Protein AF-A0A970LFK8-F1 (afdb_monomer)

pLDDT: mean 95.88, std 3.19, range [84.31, 98.69]

Sequence (133 aa):
MLANVSIILAGVLCLVMAILHTRFPKMFGWIDDFQRIQLANKRIFYTIHIALLLIFTISGLLTLLFYKELCNPDNLATALLVSFSAFWVWRMIWQVLYFKIPKGAPSNARVMNYAMIAVFTLLAITYFMPVVL

Radius of gyration: 16.68 Å; Cα contacts (8 Å, |Δi|>4): 118; chains: 1; bounding box: 46×21×46 Å

Foldseek 3Di:
DLLLVLLLLLLVLLLVVLVVLVCCCVVVVVVVVVVPDDPVVVVVVVVVSVVSSVVSNVLSCCSNVCVVCLLQDDPVSQVSLQVQLVVLVVVLCCLPPPVDDDPPDDPVSVVVSVVSNVSSNSSNCSSCVSVPD

Structure (mmCIF, N/CA/C/O backbone):
data_AF-A0A970LFK8-F1
#
_entry.id   AF-A0A970LFK8-F1
#
loop_
_atom_site.group_PDB
_atom_site.id
_atom_site.type_symbol
_atom_site.label_atom_id
_atom_site.label_alt_id
_atom_site.label_comp_id
_atom_site.label_asym_id
_atom_site.label_entity_id
_atom_site.label_seq_id
_atom_site.pdbx_PDB_ins_code
_atom_site.Cartn_x
_atom_site.Cartn_y
_atom_site.Cartn_z
_atom_site.occupancy
_atom_site.B_iso_or_equiv
_atom_site.auth_seq_id
_atom_site.auth_comp_id
_atom_site.auth_asym_id
_atom_site.auth_atom_id
_atom_site.pdbx_PDB_model_num
ATOM 1 N N . MET A 1 1 ? -20.137 -6.271 13.028 1.00 84.31 1 MET A N 1
ATOM 2 C CA . MET A 1 1 ? -19.629 -7.375 12.174 1.00 84.31 1 MET A CA 1
ATOM 3 C C . MET A 1 1 ? -18.899 -6.853 10.938 1.00 84.31 1 MET A C 1
ATOM 5 O O . MET A 1 1 ? -17.736 -7.190 10.773 1.00 84.31 1 MET A O 1
ATOM 9 N N . LEU A 1 2 ? -19.524 -5.992 10.124 1.00 92.50 2 LEU A N 1
ATOM 10 C CA . LEU A 1 2 ? -18.925 -5.463 8.889 1.00 92.50 2 LEU A CA 1
ATOM 11 C C . LEU A 1 2 ? -17.594 -4.711 9.115 1.00 92.50 2 LEU A C 1
ATOM 13 O O . LEU A 1 2 ? -16.610 -5.046 8.467 1.00 92.50 2 LEU A O 1
ATOM 17 N N . ALA A 1 3 ? -17.529 -3.811 10.105 1.00 93.81 3 ALA A N 1
ATOM 18 C CA . ALA A 1 3 ? -16.296 -3.097 10.473 1.00 93.81 3 ALA A CA 1
ATOM 19 C C . ALA A 1 3 ? -15.138 -4.029 10.892 1.00 93.81 3 ALA A C 1
ATOM 21 O O . ALA A 1 3 ? -13.979 -3.778 10.585 1.00 93.81 3 ALA A O 1
ATOM 22 N N . ASN A 1 4 ? -15.446 -5.160 11.540 1.00 95.94 4 ASN A N 1
ATOM 23 C CA . ASN A 1 4 ? -14.415 -6.126 11.940 1.00 95.94 4 ASN A CA 1
ATOM 24 C C . ASN A 1 4 ? -13.823 -6.822 10.720 1.00 95.94 4 ASN A C 1
ATOM 26 O O . ASN A 1 4 ? -12.606 -6.922 10.585 1.00 95.94 4 ASN A O 1
ATOM 30 N N . VAL A 1 5 ? -14.689 -7.270 9.808 1.00 97.38 5 VAL A N 1
ATOM 31 C CA . VAL A 1 5 ? -14.254 -7.888 8.554 1.00 97.38 5 VAL A CA 1
ATOM 32 C C . VAL A 1 5 ? -13.440 -6.895 7.728 1.00 97.38 5 VAL A C 1
ATOM 34 O O . VAL A 1 5 ? -12.407 -7.283 7.187 1.00 97.38 5 VAL A O 1
ATOM 37 N N . SER A 1 6 ? -13.852 -5.624 7.662 1.00 97.94 6 SER A N 1
ATOM 38 C CA . SER A 1 6 ? -13.132 -4.609 6.890 1.00 97.94 6 SER A CA 1
ATOM 39 C C . SER A 1 6 ? -11.732 -4.353 7.445 1.00 97.94 6 SER A C 1
ATOM 41 O O . SER A 1 6 ? -10.774 -4.430 6.682 1.00 97.94 6 SER A O 1
ATOM 43 N N . ILE A 1 7 ? -11.578 -4.132 8.753 1.00 98.31 7 ILE A N 1
ATOM 44 C CA . ILE A 1 7 ? -10.264 -3.876 9.364 1.00 98.31 7 ILE A CA 1
ATOM 45 C C . ILE A 1 7 ? -9.344 -5.094 9.273 1.00 98.31 7 ILE A C 1
ATOM 47 O O . ILE A 1 7 ? -8.178 -4.953 8.901 1.00 98.31 7 ILE A O 1
ATOM 51 N N . ILE A 1 8 ? -9.855 -6.301 9.535 1.00 98.50 8 ILE A N 1
ATOM 52 C CA . ILE A 1 8 ? -9.051 -7.523 9.402 1.00 98.50 8 ILE A CA 1
ATOM 53 C C . ILE A 1 8 ? -8.588 -7.695 7.950 1.00 98.50 8 ILE A C 1
ATOM 55 O O . ILE A 1 8 ? -7.409 -7.955 7.702 1.00 98.50 8 ILE A O 1
ATOM 59 N N . LEU A 1 9 ? -9.487 -7.495 6.982 1.00 98.50 9 LEU A N 1
ATOM 60 C CA . LEU A 1 9 ? -9.146 -7.558 5.563 1.00 98.50 9 LEU A CA 1
ATOM 61 C C . LEU A 1 9 ? -8.104 -6.496 5.184 1.00 98.50 9 LEU A C 1
ATOM 63 O O . LEU A 1 9 ? -7.143 -6.824 4.488 1.00 98.50 9 LEU A O 1
ATOM 67 N N . ALA A 1 10 ? -8.247 -5.262 5.673 1.00 98.50 10 ALA A N 1
ATOM 68 C CA . ALA A 1 10 ? -7.289 -4.182 5.448 1.00 98.50 10 ALA A CA 1
ATOM 69 C C . ALA A 1 10 ? -5.887 -4.565 5.945 1.00 98.50 10 ALA A C 1
ATOM 71 O O . ALA A 1 10 ? -4.910 -4.462 5.200 1.00 98.50 10 ALA A O 1
ATOM 72 N N . GLY A 1 11 ? -5.794 -5.082 7.174 1.00 98.56 11 GLY A N 1
ATOM 73 C CA . GLY A 1 11 ? -4.533 -5.515 7.773 1.00 98.56 11 GLY A CA 1
ATOM 74 C C . GLY A 1 11 ? -3.871 -6.652 6.993 1.00 98.56 11 GLY A C 1
ATOM 75 O O . GLY A 1 11 ? -2.686 -6.565 6.665 1.00 98.56 11 GLY A O 1
ATOM 76 N N . VAL A 1 12 ? -4.641 -7.680 6.615 1.00 98.69 12 VAL A N 1
ATOM 77 C CA . VAL A 1 12 ? -4.139 -8.804 5.804 1.00 98.69 12 VAL A CA 1
ATOM 78 C C . VAL A 1 12 ? -3.644 -8.324 4.442 1.00 98.69 12 VAL A C 1
ATOM 80 O O . VAL A 1 12 ? -2.526 -8.658 4.050 1.00 98.69 12 VAL A O 1
ATOM 83 N N . LEU A 1 13 ? -4.431 -7.519 3.726 1.00 98.50 13 LEU A N 1
ATOM 84 C CA . LEU A 1 13 ? -4.034 -6.986 2.420 1.00 98.50 13 LEU A CA 1
ATOM 85 C C . LEU A 1 13 ? -2.776 -6.116 2.524 1.00 98.50 13 LEU A C 1
ATOM 87 O O . LEU A 1 13 ? -1.900 -6.207 1.666 1.00 98.50 13 LEU A O 1
ATOM 91 N N . CYS A 1 14 ? -2.644 -5.323 3.588 1.00 98.44 14 CYS A N 1
ATOM 92 C CA . CYS A 1 14 ? -1.467 -4.492 3.831 1.00 98.44 14 CYS A CA 1
ATOM 93 C C . CYS A 1 14 ? -0.203 -5.352 4.033 1.00 98.44 14 CYS A C 1
ATOM 95 O O . CYS A 1 14 ? 0.836 -5.093 3.420 1.00 98.44 14 CYS A O 1
ATOM 97 N N . LEU A 1 15 ? -0.303 -6.450 4.791 1.00 98.62 15 LEU A N 1
ATOM 98 C CA . LEU A 1 15 ? 0.796 -7.413 4.942 1.00 98.62 15 LEU A CA 1
ATOM 99 C C . LEU A 1 15 ? 1.108 -8.164 3.643 1.00 98.62 15 LEU A C 1
ATOM 101 O O . LEU A 1 15 ? 2.279 -8.367 3.318 1.00 98.62 15 LEU A O 1
ATOM 105 N N . VAL A 1 16 ? 0.092 -8.526 2.856 1.00 98.12 16 VAL A N 1
ATOM 106 C CA . VAL A 1 16 ? 0.296 -9.095 1.514 1.00 98.12 16 VAL A CA 1
ATOM 107 C C . VAL A 1 16 ? 1.083 -8.117 0.641 1.00 98.12 16 VAL A C 1
ATOM 109 O O . VAL A 1 16 ? 2.030 -8.532 -0.029 1.00 98.12 16 VAL A O 1
ATOM 112 N N . MET A 1 17 ? 0.777 -6.817 0.696 1.00 97.88 17 MET A N 1
ATOM 113 C CA . MET A 1 17 ? 1.556 -5.804 -0.017 1.00 97.88 17 MET A CA 1
ATOM 114 C C . MET A 1 17 ? 3.012 -5.759 0.456 1.00 97.88 17 MET A C 1
ATOM 116 O O . MET A 1 17 ? 3.904 -5.726 -0.394 1.00 97.88 17 MET A O 1
ATOM 120 N N . ALA A 1 18 ? 3.279 -5.824 1.764 1.00 97.88 18 ALA A N 1
ATOM 121 C CA . ALA A 1 18 ? 4.647 -5.900 2.289 1.00 97.88 18 ALA A CA 1
ATOM 122 C C . ALA A 1 18 ? 5.409 -7.119 1.732 1.00 97.88 18 ALA A C 1
ATOM 124 O O . ALA A 1 18 ? 6.530 -6.986 1.232 1.00 97.88 18 ALA A O 1
ATOM 125 N N . ILE A 1 19 ? 4.774 -8.296 1.732 1.00 97.44 19 ILE A N 1
ATOM 126 C CA . ILE A 1 19 ? 5.360 -9.533 1.197 1.00 97.44 19 ILE A CA 1
ATOM 127 C C . ILE A 1 19 ? 5.641 -9.398 -0.302 1.00 97.44 19 ILE A C 1
ATOM 129 O O . ILE A 1 19 ? 6.734 -9.747 -0.750 1.00 97.44 19 ILE A O 1
ATOM 133 N N . LEU A 1 20 ? 4.707 -8.855 -1.086 1.00 95.50 20 LEU A N 1
ATOM 134 C CA . LEU A 1 20 ? 4.905 -8.633 -2.521 1.00 95.50 20 LEU A CA 1
ATOM 135 C C . LEU A 1 20 ? 6.097 -7.705 -2.800 1.00 95.50 20 LEU A C 1
ATOM 137 O O . LEU A 1 20 ? 6.868 -7.972 -3.725 1.00 95.50 20 LEU A O 1
ATOM 141 N N . HIS A 1 21 ? 6.317 -6.680 -1.971 1.00 95.62 21 HIS A N 1
ATOM 142 C CA . HIS A 1 21 ? 7.447 -5.757 -2.128 1.00 95.62 21 HIS A CA 1
ATOM 143 C C . HIS A 1 21 ? 8.809 -6.444 -1.943 1.00 95.62 21 HIS A C 1
ATOM 145 O O . HIS A 1 21 ? 9.775 -6.052 -2.599 1.00 95.62 21 HIS A O 1
ATOM 151 N N . THR A 1 22 ? 8.907 -7.529 -1.164 1.00 96.31 22 THR A N 1
ATOM 152 C CA . THR A 1 22 ? 10.158 -8.320 -1.084 1.00 96.31 22 THR A CA 1
ATOM 153 C C . THR A 1 22 ? 10.574 -8.909 -2.435 1.00 96.31 22 THR A C 1
ATOM 155 O O . THR A 1 22 ? 11.753 -9.168 -2.671 1.00 96.31 22 THR A O 1
ATOM 158 N N . ARG A 1 23 ? 9.614 -9.118 -3.345 1.00 94.81 23 ARG A N 1
ATOM 159 C CA . ARG A 1 23 ? 9.839 -9.748 -4.652 1.00 94.81 23 ARG A CA 1
ATOM 160 C C . ARG A 1 23 ? 10.172 -8.748 -5.753 1.00 94.81 23 ARG A C 1
ATOM 162 O O . ARG A 1 23 ? 10.601 -9.178 -6.822 1.00 94.81 23 ARG A O 1
ATOM 169 N N . PHE A 1 24 ? 10.020 -7.447 -5.509 1.00 93.62 24 PHE A N 1
ATOM 170 C CA . PHE A 1 24 ? 10.211 -6.406 -6.524 1.00 93.62 24 PHE A CA 1
ATOM 171 C C . PHE A 1 24 ? 11.595 -6.430 -7.184 1.00 93.62 24 PHE A C 1
ATOM 173 O O . PHE A 1 24 ? 11.624 -6.404 -8.415 1.00 93.62 24 PHE A O 1
ATOM 180 N N . PRO A 1 25 ? 12.719 -6.593 -6.451 1.00 92.06 25 PRO A N 1
ATOM 181 C CA . PRO A 1 25 ? 14.035 -6.621 -7.084 1.00 92.06 25 PRO A CA 1
ATOM 182 C C . PRO A 1 25 ? 14.169 -7.695 -8.167 1.00 92.06 25 PRO A C 1
ATOM 184 O O . PRO A 1 25 ? 14.785 -7.460 -9.203 1.00 92.06 25 PRO A O 1
ATOM 187 N N . LYS A 1 26 ? 13.556 -8.865 -7.945 1.00 91.56 26 LYS A N 1
ATOM 188 C CA . LYS A 1 26 ? 13.554 -9.971 -8.908 1.00 91.56 26 LYS A CA 1
ATOM 189 C C . LYS A 1 26 ? 12.490 -9.783 -9.989 1.00 91.56 26 LYS A C 1
ATOM 191 O O . LYS A 1 26 ? 12.765 -10.018 -11.157 1.00 91.56 26 LYS A O 1
ATOM 196 N N . MET A 1 27 ? 11.280 -9.380 -9.603 1.00 90.25 27 MET A N 1
ATOM 197 C CA . MET A 1 27 ? 10.133 -9.255 -10.508 1.00 90.25 27 MET A CA 1
ATOM 198 C C . MET A 1 27 ? 10.334 -8.172 -11.572 1.00 90.25 27 MET A C 1
ATOM 200 O O . MET A 1 27 ? 9.854 -8.326 -12.690 1.00 90.25 27 MET A O 1
ATOM 204 N N . PHE A 1 28 ? 11.047 -7.102 -11.225 1.00 90.25 28 PHE A N 1
ATOM 205 C CA . PHE A 1 28 ? 11.291 -5.961 -12.104 1.00 90.25 28 PHE A CA 1
ATOM 206 C C . PHE A 1 28 ? 12.731 -5.882 -12.622 1.00 90.25 28 PHE A C 1
ATOM 208 O O . PHE A 1 28 ? 13.095 -4.864 -13.189 1.00 90.25 28 PHE A O 1
ATOM 215 N N . GLY A 1 29 ? 13.562 -6.913 -12.420 1.00 92.56 29 GLY A N 1
ATOM 216 C CA . GLY A 1 29 ? 14.922 -6.934 -12.978 1.00 92.56 29 GLY A CA 1
ATOM 217 C C . GLY A 1 29 ? 15.867 -5.866 -12.412 1.00 92.56 29 GLY A C 1
ATOM 218 O O . GLY A 1 29 ? 16.830 -5.484 -13.070 1.00 92.56 29 GLY A O 1
ATOM 219 N N . TRP A 1 30 ? 15.642 -5.395 -11.179 1.00 93.81 30 TRP A N 1
ATOM 220 C CA . TRP A 1 30 ? 16.420 -4.290 -10.598 1.00 93.81 30 TRP A CA 1
ATOM 221 C C . TRP A 1 30 ? 17.917 -4.574 -10.517 1.00 93.81 30 TRP A C 1
ATOM 223 O O . TRP A 1 30 ? 18.717 -3.645 -10.516 1.00 93.81 30 TRP A O 1
ATOM 233 N N . ILE A 1 31 ? 18.312 -5.844 -10.407 1.00 87.25 31 ILE A N 1
ATOM 234 C CA . ILE A 1 31 ? 19.728 -6.220 -10.358 1.00 87.25 31 ILE A CA 1
ATOM 235 C C . ILE A 1 31 ? 20.445 -5.759 -11.630 1.00 87.25 31 ILE A C 1
ATOM 237 O O . ILE A 1 31 ? 21.527 -5.183 -11.514 1.00 87.25 31 ILE A O 1
ATOM 241 N N . ASP A 1 32 ? 19.825 -5.959 -12.794 1.00 92.81 32 ASP A N 1
ATOM 242 C CA . ASP A 1 32 ? 20.389 -5.611 -14.099 1.00 92.81 32 ASP A CA 1
ATOM 243 C C . ASP A 1 32 ? 20.283 -4.103 -14.351 1.00 92.81 32 ASP A C 1
ATOM 245 O O . ASP A 1 32 ? 21.271 -3.455 -14.708 1.00 92.81 32 ASP A O 1
ATOM 249 N N . ASP A 1 33 ? 19.122 -3.509 -14.060 1.00 92.50 33 ASP A N 1
ATOM 250 C CA . ASP A 1 33 ? 18.900 -2.069 -14.233 1.00 92.50 33 ASP A CA 1
ATOM 251 C C . ASP A 1 33 ? 19.846 -1.234 -13.362 1.00 92.50 33 ASP A C 1
ATOM 253 O O . ASP A 1 33 ? 20.388 -0.210 -13.794 1.00 92.50 33 ASP A O 1
ATOM 257 N N . PHE A 1 34 ? 20.118 -1.686 -12.135 1.00 94.19 34 PHE A N 1
ATOM 258 C CA . PHE A 1 34 ? 20.975 -0.950 -11.211 1.00 94.19 34 PHE A CA 1
ATOM 259 C C . PHE A 1 34 ? 22.464 -1.026 -11.542 1.00 94.19 34 PHE A C 1
ATOM 261 O O . PHE A 1 34 ? 23.243 -0.310 -10.911 1.00 94.19 34 PHE A O 1
ATOM 268 N N . GLN A 1 35 ? 22.882 -1.843 -12.512 1.00 92.94 35 GLN A N 1
ATOM 269 C CA . GLN A 1 35 ? 24.255 -1.786 -13.027 1.00 92.94 35 GLN A CA 1
ATOM 270 C C . GLN A 1 35 ? 24.518 -0.490 -13.805 1.00 92.94 35 GLN A C 1
ATOM 272 O O . GLN A 1 35 ? 25.669 -0.086 -13.952 1.00 92.94 35 GLN A O 1
ATOM 277 N N . ARG A 1 36 ? 23.460 0.175 -14.286 1.00 94.31 36 ARG A N 1
ATOM 278 C CA . ARG A 1 36 ? 23.546 1.353 -15.163 1.00 94.31 36 ARG A CA 1
ATOM 279 C C . ARG A 1 36 ? 23.367 2.685 -14.435 1.00 94.31 36 ARG A C 1
ATOM 281 O O . ARG A 1 36 ? 23.454 3.733 -15.068 1.00 94.31 36 ARG A O 1
ATOM 288 N N . ILE A 1 37 ? 23.110 2.667 -13.127 1.00 94.50 37 ILE A N 1
ATOM 289 C CA . ILE A 1 37 ? 22.889 3.878 -12.323 1.00 94.50 37 ILE A CA 1
ATOM 290 C C . ILE A 1 37 ? 24.012 4.083 -11.306 1.00 94.50 37 ILE A C 1
ATOM 292 O O . ILE A 1 37 ? 24.669 3.138 -10.870 1.00 94.50 37 ILE A O 1
ATOM 296 N N . GLN A 1 38 ? 24.207 5.332 -10.879 1.00 96.31 38 GLN A N 1
ATOM 297 C CA . GLN A 1 38 ? 25.179 5.666 -9.839 1.00 96.31 38 GLN A CA 1
ATOM 298 C C . GLN A 1 38 ? 24.883 4.924 -8.526 1.00 96.31 38 GLN A C 1
ATOM 300 O O . GLN A 1 38 ? 23.730 4.808 -8.098 1.00 96.31 38 GLN A O 1
ATOM 305 N N . LEU A 1 39 ? 25.944 4.492 -7.836 1.00 95.06 39 LEU A N 1
ATOM 306 C CA . LEU A 1 39 ? 25.850 3.745 -6.576 1.00 95.06 39 LEU A CA 1
ATOM 307 C C . LEU A 1 39 ? 25.026 4.479 -5.505 1.00 95.06 39 LEU A C 1
ATOM 309 O O . LEU A 1 39 ? 24.276 3.841 -4.767 1.00 95.06 39 LEU A O 1
ATOM 313 N N . ALA A 1 40 ? 25.142 5.808 -5.428 1.00 96.75 40 ALA A N 1
ATOM 314 C CA . ALA A 1 40 ? 24.362 6.622 -4.498 1.00 96.75 40 ALA A CA 1
ATOM 315 C C . ALA A 1 40 ? 22.850 6.478 -4.749 1.00 96.75 40 ALA A C 1
ATOM 317 O O . ALA A 1 40 ? 22.100 6.175 -3.823 1.00 96.75 40 ALA A O 1
ATOM 318 N N . ASN A 1 41 ? 22.417 6.575 -6.009 1.00 96.06 41 ASN A N 1
ATOM 319 C CA . ASN A 1 41 ? 21.007 6.443 -6.387 1.00 96.06 41 ASN A CA 1
ATOM 320 C C . ASN A 1 41 ? 20.476 5.032 -6.117 1.00 96.06 41 ASN A C 1
ATOM 322 O O . ASN A 1 41 ? 19.377 4.883 -5.586 1.00 96.06 41 ASN A O 1
ATOM 326 N N . LYS A 1 42 ? 21.284 3.996 -6.387 1.00 94.56 42 LYS A N 1
ATOM 327 C CA . LYS A 1 42 ? 20.954 2.605 -6.035 1.00 94.56 42 LYS A CA 1
ATOM 328 C C . LYS A 1 42 ? 20.674 2.456 -4.537 1.00 94.56 42 LYS A C 1
ATOM 330 O O . LYS A 1 42 ? 19.684 1.838 -4.154 1.00 94.56 42 LYS A O 1
ATOM 335 N N . ARG A 1 43 ? 21.538 3.021 -3.686 1.00 95.50 43 ARG A N 1
ATOM 336 C CA . ARG A 1 43 ? 21.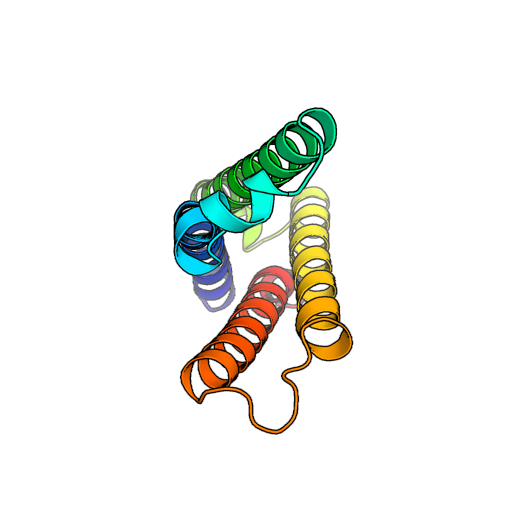385 2.962 -2.222 1.00 95.50 43 ARG A CA 1
ATOM 337 C C . ARG A 1 43 ? 20.130 3.695 -1.755 1.00 95.50 43 ARG A C 1
ATOM 339 O O . ARG A 1 43 ? 19.365 3.120 -0.992 1.00 95.50 43 ARG A O 1
ATOM 346 N N . ILE A 1 44 ? 19.894 4.910 -2.252 1.00 96.81 44 ILE A N 1
ATOM 347 C CA . ILE A 1 44 ? 18.695 5.696 -1.918 1.00 96.81 44 ILE A CA 1
ATOM 348 C C . ILE A 1 44 ? 17.427 4.920 -2.285 1.00 96.81 44 ILE A C 1
ATOM 350 O O . ILE A 1 44 ? 16.527 4.782 -1.458 1.00 96.81 44 ILE A O 1
ATOM 354 N N . PHE A 1 45 ? 17.380 4.359 -3.493 1.00 95.75 45 PHE A N 1
ATOM 355 C CA . PHE A 1 45 ? 16.225 3.607 -3.966 1.00 95.75 45 PHE A CA 1
ATOM 356 C C . PHE A 1 45 ? 15.939 2.371 -3.098 1.00 95.75 45 PHE A C 1
ATOM 358 O O . PHE A 1 45 ? 14.796 2.157 -2.693 1.00 95.75 45 PHE A O 1
ATOM 365 N N . TYR A 1 46 ? 16.970 1.595 -2.740 1.00 94.44 46 TYR A N 1
ATOM 366 C CA . TYR A 1 46 ? 16.809 0.468 -1.815 1.00 94.44 46 TYR A CA 1
ATOM 367 C C . TYR A 1 46 ? 16.316 0.914 -0.439 1.00 94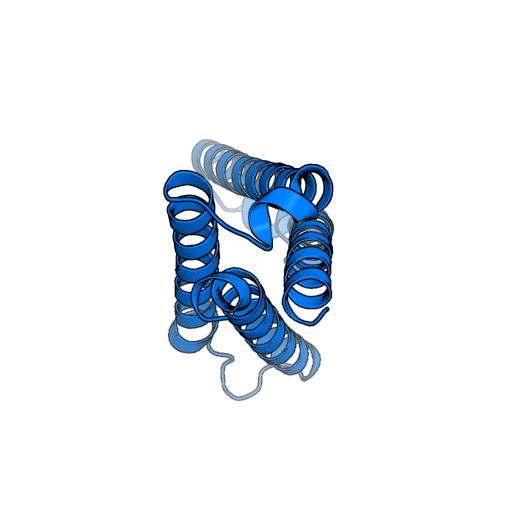.44 46 TYR A C 1
ATOM 369 O O . TYR A 1 46 ? 15.401 0.294 0.096 1.00 94.44 46 TYR A O 1
ATOM 377 N N . THR A 1 47 ? 16.878 1.982 0.128 1.00 96.94 47 THR A N 1
ATOM 378 C CA . THR A 1 47 ? 16.458 2.485 1.442 1.00 96.94 47 THR A CA 1
ATOM 379 C C . THR A 1 47 ? 14.988 2.893 1.440 1.00 96.94 47 THR A C 1
ATOM 381 O O . THR A 1 47 ? 14.251 2.492 2.338 1.00 96.94 47 THR A O 1
ATOM 384 N N . ILE A 1 48 ? 14.534 3.625 0.417 1.00 97.31 48 ILE A N 1
ATOM 385 C CA . ILE A 1 48 ? 13.124 4.028 0.285 1.00 97.31 48 ILE A CA 1
ATOM 386 C C . ILE A 1 48 ? 12.221 2.797 0.131 1.00 97.31 48 ILE A C 1
ATOM 388 O O . ILE A 1 48 ? 11.178 2.715 0.778 1.00 97.31 48 ILE A O 1
ATOM 392 N N . HIS A 1 49 ? 12.632 1.814 -0.674 1.00 96.50 49 HIS A N 1
ATOM 393 C CA . HIS A 1 49 ? 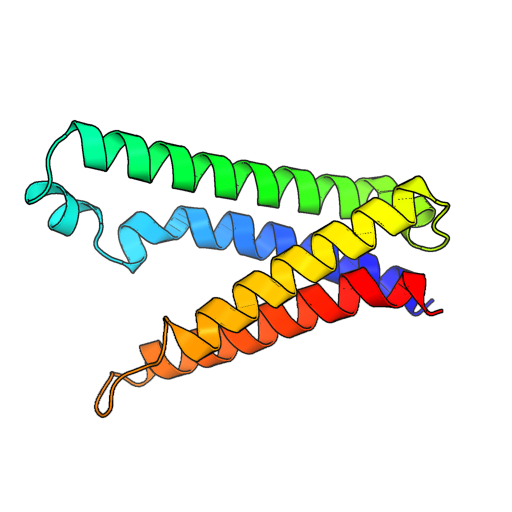11.871 0.576 -0.861 1.00 96.50 49 HIS A CA 1
ATOM 394 C C . HIS A 1 49 ? 11.740 -0.241 0.432 1.00 96.50 49 HIS A C 1
ATOM 396 O O . HIS A 1 49 ? 10.653 -0.715 0.762 1.00 96.50 49 HIS A O 1
ATOM 402 N N . ILE A 1 50 ? 12.826 -0.376 1.198 1.00 96.88 50 ILE A N 1
ATOM 403 C CA . ILE A 1 50 ? 12.806 -1.068 2.493 1.00 96.88 50 ILE A CA 1
ATOM 404 C C . ILE A 1 50 ? 11.978 -0.291 3.520 1.00 96.88 50 ILE A C 1
ATOM 406 O O . ILE A 1 50 ? 11.191 -0.899 4.240 1.00 96.88 50 ILE A O 1
ATOM 410 N N . ALA A 1 51 ? 12.089 1.039 3.562 1.00 98.00 51 ALA A N 1
ATOM 411 C CA . ALA A 1 51 ? 11.254 1.868 4.427 1.00 98.00 51 ALA A CA 1
ATOM 412 C C . ALA A 1 51 ? 9.759 1.680 4.117 1.00 98.00 51 ALA A C 1
ATOM 414 O O . ALA A 1 51 ? 8.955 1.535 5.036 1.00 98.00 51 ALA A O 1
ATOM 415 N N . LEU A 1 52 ? 9.388 1.591 2.837 1.00 96.50 52 LEU A N 1
ATOM 416 C CA . LEU A 1 52 ? 8.012 1.309 2.428 1.00 96.50 52 LEU A CA 1
ATOM 417 C C . LEU A 1 52 ? 7.541 -0.077 2.899 1.00 96.50 52 LEU A C 1
ATOM 419 O O . LEU A 1 52 ? 6.434 -0.210 3.419 1.00 96.50 52 LEU A O 1
ATOM 423 N N . LEU A 1 53 ? 8.393 -1.099 2.777 1.00 97.50 53 LEU A N 1
ATOM 424 C CA . LEU A 1 53 ? 8.106 -2.442 3.289 1.00 97.50 53 LEU A CA 1
ATOM 425 C C . LEU A 1 53 ? 7.885 -2.439 4.808 1.00 97.50 53 LEU A C 1
ATOM 427 O O . LEU A 1 53 ? 6.951 -3.083 5.295 1.00 97.50 53 LEU A O 1
ATOM 431 N N . LEU A 1 54 ? 8.716 -1.705 5.554 1.00 98.00 54 LEU A N 1
ATOM 432 C CA . LEU A 1 54 ? 8.570 -1.554 7.002 1.00 98.00 54 LEU A CA 1
ATOM 433 C C . LEU A 1 54 ? 7.250 -0.866 7.354 1.00 98.00 54 LEU A C 1
ATOM 435 O O . LEU A 1 54 ? 6.526 -1.361 8.214 1.00 98.00 54 LEU A O 1
ATOM 439 N N . ILE A 1 55 ? 6.897 0.214 6.652 1.00 97.81 55 ILE A N 1
ATOM 440 C CA . ILE A 1 55 ? 5.636 0.933 6.866 1.00 97.81 55 ILE A CA 1
ATOM 441 C C . ILE A 1 55 ? 4.434 0.021 6.608 1.00 97.81 55 ILE A C 1
ATOM 443 O O . ILE A 1 55 ? 3.519 0.000 7.429 1.00 97.81 55 ILE A O 1
ATOM 447 N N . PHE A 1 56 ? 4.428 -0.774 5.534 1.00 98.31 56 PHE A N 1
ATOM 448 C CA . PHE A 1 56 ? 3.340 -1.731 5.279 1.00 98.31 56 PHE A CA 1
ATOM 449 C C . PHE A 1 56 ? 3.261 -2.823 6.338 1.00 98.31 56 PHE A C 1
ATOM 451 O O . PHE A 1 56 ? 2.172 -3.153 6.801 1.00 98.31 56 PHE A O 1
ATOM 458 N N . THR A 1 57 ? 4.408 -3.343 6.768 1.00 98.56 57 THR A N 1
ATOM 459 C CA . THR A 1 57 ? 4.457 -4.366 7.816 1.00 98.56 57 THR A CA 1
ATOM 460 C C . THR A 1 57 ? 3.905 -3.822 9.131 1.00 98.56 57 THR A C 1
ATOM 462 O O . THR A 1 57 ? 3.003 -4.420 9.711 1.00 98.56 57 THR A O 1
ATOM 465 N N . ILE A 1 58 ? 4.388 -2.660 9.576 1.00 98.50 58 ILE A N 1
ATOM 466 C CA . ILE A 1 58 ? 3.937 -2.019 10.816 1.00 98.50 58 ILE A CA 1
ATOM 467 C C . ILE A 1 58 ? 2.452 -1.671 10.720 1.00 98.50 58 ILE A C 1
ATOM 469 O O . ILE A 1 58 ? 1.696 -2.015 11.620 1.00 98.50 58 ILE A O 1
ATOM 473 N N . SER A 1 59 ? 2.012 -1.051 9.624 1.00 98.25 59 SER A N 1
ATOM 474 C CA . SER A 1 59 ? 0.607 -0.659 9.454 1.00 98.25 59 SER A CA 1
ATOM 475 C C . SER A 1 59 ? -0.311 -1.879 9.458 1.00 98.25 59 SER A C 1
ATOM 477 O O . SER A 1 59 ? -1.320 -1.881 10.160 1.00 98.25 59 SER A O 1
ATOM 479 N N . GLY A 1 60 ? 0.053 -2.945 8.739 1.00 98.56 60 GLY A N 1
ATOM 480 C CA . GLY A 1 60 ? -0.696 -4.200 8.729 1.00 98.56 60 GLY A CA 1
ATOM 481 C C . GLY A 1 60 ? -0.754 -4.864 10.107 1.00 98.56 60 GLY A C 1
ATOM 482 O O . GLY A 1 60 ? -1.836 -5.240 10.553 1.00 98.56 60 GLY A O 1
ATOM 483 N N . LEU A 1 61 ? 0.374 -4.940 10.822 1.00 98.56 61 LEU A N 1
ATOM 484 C CA . LEU A 1 61 ? 0.424 -5.496 12.178 1.00 98.56 61 LEU A CA 1
ATOM 485 C C . LEU A 1 61 ? -0.391 -4.666 13.172 1.00 98.56 61 LEU A C 1
ATOM 487 O O . LEU A 1 61 ? -1.195 -5.239 13.899 1.00 98.56 61 LEU A O 1
ATOM 491 N N . LEU A 1 62 ? -0.247 -3.338 13.180 1.00 98.12 62 LEU A N 1
ATOM 492 C CA . LEU A 1 62 ? -1.050 -2.454 14.031 1.00 98.12 62 LEU A CA 1
ATOM 493 C C . LEU A 1 62 ? -2.545 -2.629 13.747 1.00 98.12 62 LEU A C 1
ATOM 495 O O . LEU A 1 62 ? -3.339 -2.741 14.675 1.00 98.12 62 LEU A O 1
ATOM 499 N N . THR A 1 63 ? -2.917 -2.729 12.469 1.00 98.38 63 THR A N 1
ATOM 500 C CA . THR A 1 63 ? -4.312 -2.933 12.058 1.00 98.38 63 THR A CA 1
ATOM 501 C C . THR A 1 63 ? -4.885 -4.234 12.626 1.00 98.38 63 THR A C 1
ATOM 503 O O . THR A 1 63 ? -6.016 -4.251 13.102 1.00 98.38 63 THR A O 1
ATOM 506 N N . LEU A 1 64 ? -4.111 -5.324 12.599 1.00 98.50 64 LEU A N 1
ATOM 507 C CA . LEU A 1 64 ? -4.559 -6.634 13.082 1.00 98.50 64 LEU A CA 1
ATOM 508 C C . LEU A 1 64 ? -4.504 -6.770 14.605 1.00 98.50 64 LEU A C 1
ATOM 510 O O . LEU A 1 64 ? -5.373 -7.416 15.183 1.00 98.50 64 LEU A O 1
ATOM 514 N N . LEU A 1 65 ? -3.499 -6.185 15.257 1.00 98.44 65 LEU A N 1
ATOM 515 C CA . LEU A 1 65 ? -3.339 -6.254 16.711 1.00 98.44 65 LEU A CA 1
ATOM 516 C C . LEU A 1 65 ? -4.381 -5.401 17.440 1.00 98.44 65 LEU A C 1
ATOM 518 O O . LEU A 1 65 ? -4.900 -5.835 18.464 1.00 98.44 65 LEU A O 1
ATOM 522 N N . PHE A 1 66 ? -4.721 -4.237 16.882 1.00 97.88 66 PHE A N 1
ATOM 523 C CA . PHE A 1 66 ? -5.642 -3.263 17.478 1.00 97.88 66 PHE A CA 1
ATOM 524 C C . PHE A 1 66 ? -6.970 -3.174 16.711 1.00 97.88 66 PHE A C 1
ATOM 526 O O . PHE A 1 66 ? -7.596 -2.117 16.621 1.00 97.88 66 PHE A O 1
ATOM 533 N N . TYR A 1 67 ? -7.407 -4.277 16.088 1.00 97.31 67 TYR A N 1
ATOM 534 C CA . TYR A 1 67 ? -8.578 -4.237 15.209 1.00 97.31 67 TYR A CA 1
ATOM 535 C C . TYR A 1 67 ? -9.865 -3.846 15.946 1.00 97.31 67 TYR A C 1
ATOM 537 O O . TYR A 1 67 ? -10.742 -3.230 15.347 1.00 97.31 67 TYR A O 1
ATOM 545 N N . LYS A 1 68 ? -9.994 -4.192 17.234 1.00 96.06 68 LYS A N 1
ATOM 546 C CA . LYS A 1 68 ? -11.201 -3.914 18.029 1.00 96.06 68 LYS A CA 1
ATOM 547 C C . LYS A 1 68 ? -11.362 -2.418 18.282 1.00 96.06 68 LYS A C 1
ATOM 549 O O . LYS A 1 68 ? -12.468 -1.896 18.154 1.00 96.06 68 LYS A O 1
ATOM 554 N N . GLU A 1 69 ? -10.256 -1.754 18.591 1.00 96.94 69 GLU A N 1
ATOM 555 C CA . GLU A 1 69 ? -10.141 -0.314 18.794 1.00 96.94 69 GLU A CA 1
ATOM 556 C C . GLU A 1 69 ? -10.401 0.434 17.483 1.00 96.94 69 GLU A C 1
ATOM 558 O O . GLU A 1 69 ? -11.153 1.403 17.449 1.00 96.94 69 GLU A O 1
ATOM 563 N N . LEU A 1 70 ? -9.864 -0.072 16.370 1.00 97.56 70 LEU A N 1
ATOM 564 C CA . LEU A 1 70 ? -10.087 0.508 15.043 1.00 97.56 70 LEU A CA 1
ATOM 565 C C . LEU A 1 70 ? -11.518 0.300 14.515 1.00 97.56 70 LEU A C 1
ATOM 567 O O . LEU A 1 70 ? -11.950 1.027 13.627 1.00 97.56 70 LEU A O 1
ATOM 571 N N . CYS A 1 71 ? -12.271 -0.672 15.035 1.00 97.25 71 CYS A N 1
ATOM 572 C CA . CYS A 1 71 ? -13.669 -0.882 14.644 1.00 97.25 71 CYS A CA 1
ATOM 573 C C . CYS A 1 71 ? -14.647 0.109 15.277 1.00 97.25 71 CYS A C 1
ATOM 575 O O . CYS A 1 71 ? -15.744 0.259 14.749 1.00 97.25 71 CYS A O 1
ATOM 577 N N . ASN A 1 72 ? -14.285 0.727 16.403 1.00 94.69 72 ASN A N 1
ATOM 578 C CA . ASN A 1 72 ? -15.090 1.745 17.080 1.00 94.69 72 ASN A CA 1
ATOM 579 C C . ASN A 1 72 ? -14.180 2.945 17.360 1.00 94.69 72 ASN A C 1
ATOM 581 O O . ASN A 1 72 ? -13.751 3.139 18.501 1.00 94.69 72 ASN A O 1
ATOM 585 N N . PRO A 1 73 ? -13.787 3.673 16.303 1.00 95.06 73 PRO A N 1
ATOM 586 C CA . PRO A 1 73 ? -12.655 4.569 16.386 1.00 95.06 73 PRO A CA 1
ATOM 587 C C . PRO A 1 73 ? -12.983 5.813 17.218 1.00 95.06 73 PRO A C 1
ATOM 589 O O . PRO A 1 73 ? -13.984 6.491 16.998 1.00 95.06 73 PRO A O 1
ATOM 592 N N . ASP A 1 74 ? -12.088 6.152 18.143 1.00 96.50 74 ASP A N 1
ATOM 593 C CA . ASP A 1 74 ? -12.016 7.492 18.719 1.00 96.50 74 ASP A CA 1
ATOM 594 C C . ASP A 1 74 ? -11.362 8.478 17.726 1.00 96.50 74 ASP A C 1
ATOM 596 O O . ASP A 1 74 ? -11.123 8.163 16.556 1.00 96.50 74 ASP A O 1
ATOM 600 N N . ASN A 1 75 ? -11.038 9.691 18.179 1.00 97.62 75 ASN A N 1
ATOM 601 C CA . ASN A 1 75 ? -10.416 10.706 17.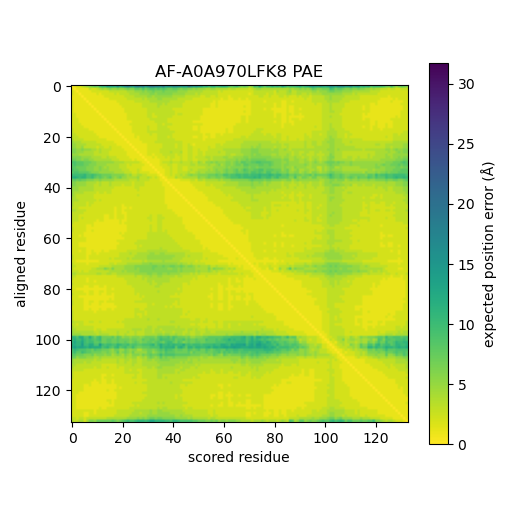324 1.00 97.62 75 ASN A CA 1
ATOM 602 C C . ASN A 1 75 ? -9.054 10.264 16.755 1.00 97.62 75 ASN A C 1
ATOM 604 O O . ASN A 1 75 ? -8.746 10.567 15.600 1.00 97.62 75 ASN A O 1
ATOM 608 N N . LEU A 1 76 ? -8.237 9.552 17.539 1.00 97.69 76 LEU A N 1
ATOM 609 C CA . LEU A 1 76 ? -6.910 9.110 17.108 1.00 97.69 76 LEU A CA 1
ATOM 610 C C . LEU A 1 76 ? -7.023 7.944 16.124 1.00 97.69 76 LEU A C 1
ATOM 612 O O . LEU A 1 76 ? -6.394 7.971 15.063 1.00 97.69 76 LEU A O 1
ATOM 616 N N . ALA A 1 77 ? -7.849 6.950 16.446 1.00 97.62 77 ALA A N 1
ATOM 617 C CA . ALA A 1 77 ? -8.131 5.828 15.561 1.00 97.62 77 ALA A CA 1
ATOM 618 C C . ALA A 1 77 ? -8.738 6.313 14.234 1.00 97.62 77 ALA A C 1
ATOM 620 O O . ALA A 1 77 ? -8.306 5.876 13.168 1.00 97.62 77 ALA A O 1
ATOM 621 N N . THR A 1 78 ? -9.649 7.289 14.277 1.00 98.25 78 THR A N 1
ATOM 622 C CA . THR A 1 78 ? -10.227 7.913 13.076 1.00 98.25 78 THR A CA 1
ATOM 623 C C . THR A 1 78 ? -9.150 8.583 12.231 1.00 98.25 78 THR A C 1
ATOM 625 O O . THR A 1 78 ? -9.069 8.332 11.028 1.00 98.25 78 THR A O 1
ATOM 628 N N . ALA A 1 79 ? -8.280 9.393 12.842 1.00 98.38 79 ALA A N 1
ATOM 629 C CA . ALA A 1 79 ? -7.184 10.041 12.126 1.00 98.38 79 ALA A CA 1
ATOM 630 C C . ALA A 1 79 ? -6.244 9.016 11.468 1.00 98.38 79 ALA A C 1
ATOM 632 O O . ALA A 1 79 ? -5.821 9.210 10.324 1.00 98.38 79 ALA A O 1
ATOM 633 N N . LEU A 1 80 ? -5.956 7.904 12.151 1.00 98.12 80 LEU A N 1
ATOM 634 C CA . LEU A 1 80 ? -5.122 6.827 11.619 1.00 98.12 80 LEU A CA 1
ATOM 635 C C . LEU A 1 80 ? -5.785 6.123 10.425 1.00 98.12 80 LEU A C 1
ATOM 637 O O . LEU A 1 80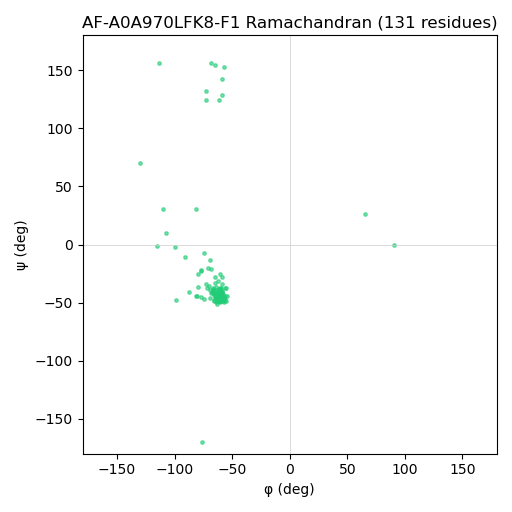 ? -5.152 5.964 9.380 1.00 98.12 80 LEU A O 1
ATOM 641 N N . LEU A 1 81 ? -7.063 5.760 10.544 1.00 98.50 81 LEU A N 1
ATOM 642 C CA . LEU A 1 81 ? -7.835 5.110 9.480 1.00 98.50 81 LEU A CA 1
ATOM 643 C C . LEU A 1 81 ? -7.976 5.994 8.242 1.00 98.50 81 LEU A C 1
ATOM 645 O O . LEU A 1 81 ? -7.752 5.530 7.121 1.00 98.50 81 LEU A O 1
ATOM 649 N N . VAL A 1 82 ? -8.280 7.280 8.435 1.00 98.62 82 VAL A N 1
ATOM 650 C CA . VAL A 1 82 ? -8.335 8.261 7.344 1.00 98.62 82 VAL A CA 1
ATOM 651 C C . VAL A 1 82 ? -6.963 8.411 6.690 1.00 98.62 82 VAL A C 1
ATOM 653 O O . VAL A 1 82 ? -6.881 8.419 5.464 1.00 98.62 82 VAL A O 1
ATOM 656 N N . SER A 1 83 ? -5.880 8.455 7.471 1.00 98.50 83 SER A N 1
ATOM 657 C CA . SER A 1 83 ? -4.515 8.552 6.934 1.00 98.50 83 SER A CA 1
ATOM 658 C C . SER A 1 83 ? -4.136 7.326 6.101 1.00 98.50 83 SER A C 1
ATOM 660 O O . SER A 1 83 ? -3.601 7.466 4.999 1.00 98.50 83 SER A O 1
ATOM 662 N N . PHE A 1 84 ? -4.452 6.121 6.580 1.00 98.50 84 PHE A N 1
ATOM 663 C CA . PHE A 1 84 ? -4.225 4.887 5.827 1.00 98.50 84 PHE A CA 1
ATOM 664 C C . PHE A 1 84 ? -5.077 4.832 4.562 1.00 98.50 84 PHE A C 1
ATOM 666 O O . PHE A 1 84 ? -4.552 4.534 3.488 1.00 98.50 84 PHE A O 1
ATOM 673 N N . SER A 1 85 ? -6.362 5.177 4.647 1.00 98.69 85 SER A N 1
ATOM 674 C CA . SER A 1 85 ? -7.229 5.234 3.470 1.00 98.69 85 SER A CA 1
ATOM 675 C C . SER A 1 85 ? -6.706 6.235 2.434 1.00 98.69 85 SER A C 1
ATOM 677 O O . SER A 1 85 ? -6.524 5.875 1.269 1.00 98.69 85 SER A O 1
ATOM 679 N N . ALA A 1 86 ? -6.361 7.454 2.858 1.00 98.69 86 ALA A N 1
ATOM 680 C CA . ALA A 1 86 ? -5.820 8.497 1.992 1.00 98.69 86 ALA A CA 1
ATOM 681 C C . ALA A 1 86 ? -4.511 8.067 1.315 1.00 98.69 86 ALA A C 1
ATOM 683 O O . ALA A 1 86 ? -4.338 8.293 0.115 1.00 98.69 86 ALA A O 1
ATOM 684 N N . PHE A 1 87 ? -3.616 7.389 2.041 1.00 98.44 87 PHE A N 1
ATOM 685 C CA . PHE A 1 87 ? -2.404 6.811 1.464 1.00 98.44 87 PHE A CA 1
ATOM 686 C C . PHE A 1 87 ? -2.724 5.823 0.328 1.00 98.44 87 PHE A C 1
ATOM 688 O O . PHE A 1 87 ? -2.104 5.876 -0.740 1.00 98.44 87 PHE A O 1
ATOM 695 N N . TRP A 1 88 ? -3.710 4.943 0.517 1.00 98.56 88 TRP A N 1
ATOM 696 C CA . TRP A 1 88 ? -4.093 3.967 -0.506 1.00 98.56 88 TRP A CA 1
ATOM 697 C C . TRP A 1 88 ? -4.836 4.596 -1.686 1.00 98.56 88 TRP A C 1
ATOM 699 O O . TRP A 1 88 ? -4.596 4.190 -2.825 1.00 98.56 88 TRP A O 1
ATOM 709 N N . VAL A 1 89 ? -5.647 5.636 -1.460 1.00 98.69 89 VAL A N 1
ATOM 710 C CA . VAL A 1 89 ? -6.228 6.458 -2.538 1.00 98.69 89 VAL A CA 1
ATOM 711 C C . VAL A 1 89 ? -5.122 7.115 -3.356 1.00 98.69 89 VAL A C 1
ATOM 713 O O . VAL A 1 89 ? -5.108 6.995 -4.581 1.00 98.69 89 VAL A O 1
ATOM 716 N N . TRP A 1 90 ? -4.155 7.751 -2.693 1.00 98.31 90 TRP A N 1
ATOM 717 C CA . TRP A 1 90 ? -2.991 8.336 -3.352 1.00 98.31 90 TRP A CA 1
ATOM 718 C C . TRP A 1 90 ? -2.249 7.290 -4.187 1.00 98.31 90 TRP A C 1
ATOM 720 O O . TRP A 1 90 ? -1.996 7.508 -5.374 1.00 98.31 90 TRP A O 1
ATOM 730 N N . ARG A 1 91 ? -1.967 6.106 -3.627 1.00 97.06 91 ARG A N 1
ATOM 731 C CA . ARG A 1 91 ? -1.340 5.019 -4.391 1.00 97.06 91 ARG A CA 1
ATOM 732 C C . ARG A 1 91 ? -2.184 4.577 -5.579 1.00 97.06 91 ARG A C 1
ATOM 734 O O . ARG A 1 91 ? -1.613 4.377 -6.650 1.00 97.06 91 ARG A O 1
ATOM 741 N N . MET A 1 92 ? -3.497 4.449 -5.429 1.00 98.06 92 MET A N 1
ATOM 742 C CA . MET A 1 92 ? -4.400 4.107 -6.528 1.00 98.06 92 MET A CA 1
ATOM 743 C C . MET A 1 92 ? -4.325 5.146 -7.657 1.00 98.06 92 MET A C 1
ATOM 745 O O . MET A 1 92 ? -4.159 4.759 -8.814 1.00 98.06 92 MET A O 1
ATOM 749 N N . ILE A 1 93 ? -4.313 6.444 -7.332 1.00 98.06 93 ILE A N 1
ATOM 750 C CA . ILE A 1 93 ? -4.162 7.527 -8.318 1.00 98.06 93 ILE A CA 1
ATOM 751 C C . ILE A 1 93 ? -2.866 7.357 -9.121 1.00 98.06 93 ILE A C 1
ATOM 753 O O . ILE A 1 93 ? -2.902 7.373 -10.352 1.00 98.06 93 ILE A O 1
ATOM 757 N N . TRP A 1 94 ? -1.731 7.105 -8.460 1.00 96.88 94 TRP A N 1
ATOM 758 C CA . TRP A 1 94 ? -0.470 6.820 -9.159 1.00 96.88 94 TRP A CA 1
ATOM 759 C C . TRP A 1 94 ? -0.554 5.572 -10.036 1.00 96.88 94 TRP A C 1
ATOM 761 O O . TRP 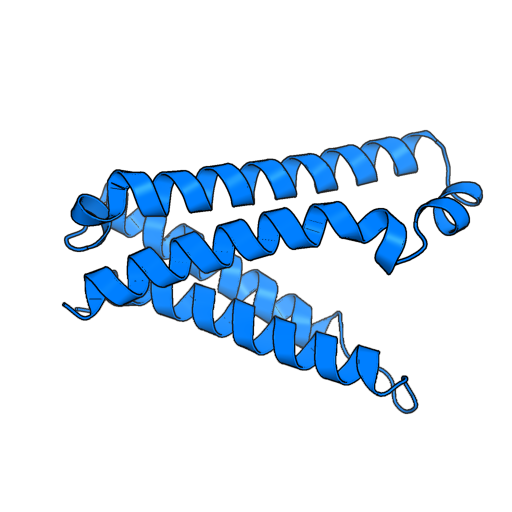A 1 94 ? -0.001 5.549 -11.136 1.00 96.88 94 TRP A O 1
ATOM 771 N N . GLN A 1 95 ? -1.264 4.538 -9.588 1.00 96.56 95 GLN A N 1
ATOM 772 C CA . GLN A 1 95 ? -1.438 3.322 -10.377 1.00 96.56 95 GLN A CA 1
ATOM 773 C C . GLN A 1 95 ? -2.203 3.587 -11.682 1.00 96.56 95 GLN A C 1
ATOM 775 O O . GLN A 1 95 ? -1.850 3.036 -12.721 1.00 96.56 95 GLN A O 1
ATOM 780 N N . VAL A 1 96 ? -3.219 4.451 -11.640 1.00 95.88 96 VAL A N 1
ATOM 781 C CA . VAL A 1 96 ? -4.057 4.775 -12.804 1.00 95.88 96 VAL A CA 1
ATOM 782 C C . VAL A 1 96 ? -3.384 5.788 -13.732 1.00 95.88 96 VAL A C 1
ATOM 784 O O . VAL A 1 96 ? -3.416 5.617 -14.953 1.00 95.88 96 VAL A O 1
ATOM 787 N N . LEU A 1 97 ? -2.787 6.844 -13.173 1.00 96.00 97 LEU A N 1
ATOM 788 C CA . LEU A 1 97 ? -2.260 7.967 -13.951 1.00 96.00 97 LEU A CA 1
ATOM 789 C C . LEU A 1 97 ? -0.821 7.743 -14.427 1.00 96.00 97 LEU A C 1
ATOM 791 O O . LEU A 1 97 ? -0.506 8.075 -15.568 1.00 96.00 97 LEU A O 1
ATOM 795 N N . TYR A 1 98 ? 0.041 7.181 -13.576 1.00 94.62 98 TYR A N 1
ATOM 796 C CA . TYR A 1 98 ? 1.473 7.044 -13.855 1.00 94.62 98 TYR A CA 1
ATOM 797 C C . TYR A 1 98 ? 1.843 5.651 -14.366 1.00 94.62 98 TYR A C 1
ATOM 799 O O . TYR A 1 98 ? 2.492 5.527 -15.401 1.00 94.62 98 TYR A O 1
ATOM 807 N N . PHE A 1 99 ? 1.370 4.586 -13.711 1.00 91.00 99 PHE A N 1
ATOM 808 C CA . PHE A 1 99 ? 1.638 3.197 -14.126 1.00 91.00 99 PHE A CA 1
ATOM 809 C C . PHE A 1 99 ? 0.723 2.714 -15.262 1.00 91.00 99 PHE A C 1
ATOM 811 O O . PHE A 1 99 ? 0.406 1.527 -15.382 1.00 91.00 99 PHE A O 1
ATOM 818 N N . LYS A 1 100 ? 0.298 3.637 -16.129 1.00 87.44 100 LYS A N 1
ATOM 819 C CA . LYS A 1 100 ? -0.572 3.334 -17.260 1.00 87.44 100 LYS A CA 1
ATOM 820 C C . LYS A 1 100 ? 0.122 2.353 -18.203 1.00 87.44 100 LYS A C 1
ATOM 822 O O . LYS A 1 100 ? 1.204 2.615 -18.721 1.00 87.44 100 LYS A O 1
ATOM 827 N N . ILE A 1 101 ? -0.537 1.228 -18.462 1.00 89.25 101 ILE A N 1
ATOM 828 C CA . ILE A 1 101 ? 0.006 0.183 -19.326 1.00 89.25 101 ILE A CA 1
ATOM 829 C C . ILE A 1 101 ? -0.039 0.638 -20.800 1.00 89.25 101 ILE A C 1
ATOM 831 O O . ILE A 1 101 ? -1.120 0.981 -21.292 1.00 89.25 101 ILE A O 1
ATOM 835 N N . PRO A 1 102 ? 1.096 0.636 -21.528 1.00 87.88 102 PRO A N 1
ATOM 836 C CA . PRO A 1 102 ? 1.137 1.044 -22.929 1.00 87.88 102 PRO A CA 1
ATOM 837 C C . PRO A 1 102 ? 0.404 0.055 -23.846 1.00 87.88 102 PRO A C 1
ATOM 839 O O . PRO A 1 102 ? 0.257 -1.137 -23.546 1.00 87.88 102 PRO A O 1
ATOM 842 N N . LYS A 1 103 ? -0.047 0.549 -25.008 1.00 86.56 103 LYS A N 1
ATOM 843 C CA . LYS A 1 103 ? -0.642 -0.297 -26.0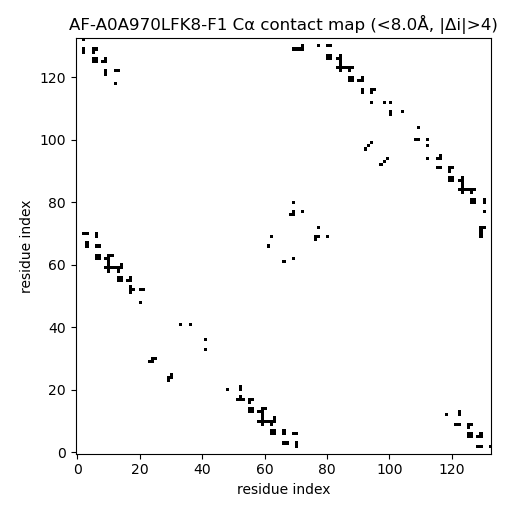54 1.00 86.56 103 LYS A CA 1
ATOM 844 C C . LYS A 1 103 ? 0.386 -1.349 -26.493 1.00 86.56 103 LYS A C 1
ATOM 846 O O . LYS A 1 103 ? 1.520 -1.004 -26.796 1.00 86.56 103 LYS A O 1
ATOM 851 N N . GLY A 1 104 ? -0.014 -2.621 -26.509 1.00 88.00 104 GLY A N 1
ATOM 852 C CA . GLY A 1 104 ? 0.862 -3.741 -26.884 1.00 88.00 104 GLY A CA 1
ATOM 853 C C . GLY A 1 104 ? 1.634 -4.397 -25.733 1.00 88.00 104 GLY A C 1
ATOM 854 O O . GLY A 1 104 ? 2.334 -5.374 -25.972 1.00 88.00 104 GLY A O 1
ATOM 855 N N . ALA A 1 105 ? 1.483 -3.933 -24.486 1.00 88.38 105 ALA A N 1
ATOM 856 C CA . ALA A 1 105 ? 2.094 -4.600 -23.334 1.00 88.38 105 ALA A CA 1
ATOM 857 C C . ALA A 1 105 ? 1.655 -6.078 -23.210 1.00 88.38 105 ALA A C 1
ATOM 859 O O . ALA A 1 105 ? 0.541 -6.428 -23.621 1.00 88.38 105 ALA A O 1
ATOM 860 N N . PRO A 1 106 ? 2.477 -6.955 -22.613 1.00 90.38 106 PRO A N 1
ATOM 861 C CA . PRO A 1 106 ? 2.104 -8.349 -22.404 1.00 90.38 106 PRO A CA 1
ATOM 862 C C . PRO A 1 106 ? 0.910 -8.480 -21.439 1.00 90.38 106 PRO A C 1
ATOM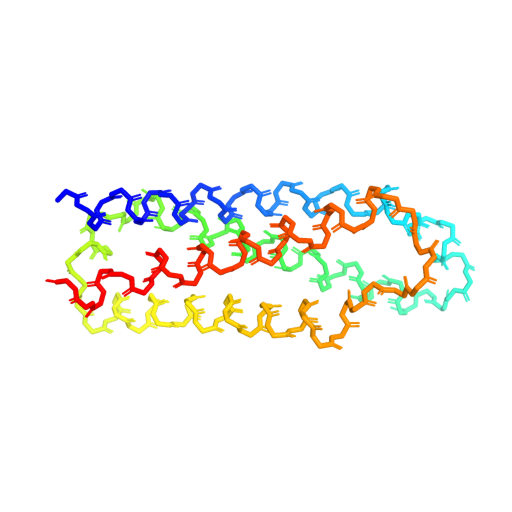 864 O O . PRO A 1 106 ? 0.626 -7.598 -20.622 1.00 90.38 106 PRO A O 1
ATOM 867 N N . SER A 1 107 ? 0.160 -9.579 -21.558 1.00 90.56 107 SER A N 1
ATOM 868 C CA . SER A 1 107 ? -1.087 -9.797 -20.805 1.00 90.56 107 SER A CA 1
ATOM 869 C C . SER A 1 107 ? -0.875 -9.803 -19.290 1.00 90.56 107 SER A C 1
ATOM 871 O O . SER A 1 107 ? -1.676 -9.219 -18.563 1.00 90.56 107 SER A O 1
ATOM 873 N N . ASN A 1 108 ? 0.226 -10.385 -18.816 1.00 90.56 108 ASN A N 1
ATOM 874 C CA . ASN A 1 108 ? 0.594 -10.417 -17.400 1.00 90.56 108 ASN A CA 1
ATOM 875 C C . ASN A 1 108 ? 0.754 -9.011 -16.793 1.00 90.56 108 ASN A C 1
ATOM 877 O O . ASN A 1 108 ? 0.290 -8.776 -15.680 1.00 90.56 108 ASN A O 1
ATOM 881 N N . ALA A 1 109 ? 1.337 -8.059 -17.527 1.00 90.25 109 ALA A N 1
ATOM 882 C CA . ALA A 1 109 ? 1.498 -6.680 -17.073 1.00 90.25 109 ALA A CA 1
ATOM 883 C C . ALA A 1 109 ? 0.141 -5.972 -16.928 1.00 90.25 109 ALA A C 1
ATOM 885 O O . ALA A 1 109 ? -0.086 -5.257 -15.952 1.00 90.25 109 ALA A O 1
ATOM 886 N N . ARG A 1 110 ? -0.797 -6.223 -17.855 1.00 91.75 110 ARG A N 1
ATOM 887 C CA . ARG A 1 110 ? -2.179 -5.723 -17.743 1.00 91.75 110 ARG A CA 1
ATOM 888 C C . ARG A 1 110 ? -2.897 -6.301 -16.528 1.00 91.75 110 ARG A C 1
ATOM 890 O O . ARG A 1 110 ? -3.493 -5.543 -15.767 1.00 91.75 110 ARG A O 1
ATOM 897 N N . VAL A 1 111 ? -2.823 -7.620 -16.341 1.00 93.19 111 VAL A N 1
ATOM 898 C CA . VAL A 1 111 ? -3.449 -8.308 -15.200 1.00 93.19 111 VAL A CA 1
ATOM 899 C C . VAL A 1 111 ? -2.896 -7.766 -13.886 1.00 93.19 111 VAL A C 1
ATOM 901 O O . VAL A 1 111 ? -3.676 -7.390 -13.017 1.00 93.19 111 VAL A O 1
ATOM 904 N N . MET A 1 112 ? -1.571 -7.640 -13.771 1.00 92.56 112 MET A N 1
ATOM 905 C CA . MET A 1 112 ? -0.926 -7.059 -12.592 1.00 92.56 112 MET A CA 1
ATOM 906 C C . MET A 1 112 ? -1.432 -5.640 -12.320 1.00 92.56 112 MET A C 1
ATOM 908 O O . MET A 1 112 ? -1.781 -5.322 -11.188 1.00 92.56 112 MET A O 1
ATOM 912 N N . ASN A 1 113 ? -1.526 -4.792 -13.347 1.00 94.19 113 ASN A N 1
ATOM 913 C CA . ASN A 1 113 ? -1.987 -3.419 -13.173 1.00 94.19 113 ASN A CA 1
ATOM 914 C C . ASN A 1 113 ? -3.421 -3.343 -12.632 1.00 94.19 113 ASN A C 1
ATOM 916 O O . ASN A 1 113 ? -3.669 -2.639 -11.656 1.00 94.19 113 ASN A O 1
ATOM 920 N N . TYR A 1 114 ? -4.358 -4.087 -13.227 1.00 95.19 114 TYR A N 1
ATOM 921 C CA . TYR A 1 114 ? -5.744 -4.107 -12.751 1.00 95.19 114 TYR A CA 1
ATOM 922 C C . TYR A 1 114 ? -5.873 -4.739 -11.363 1.00 95.19 114 TYR A C 1
ATOM 924 O O . TYR A 1 114 ? -6.626 -4.226 -10.538 1.00 95.19 114 TYR A O 1
ATOM 932 N N . ALA A 1 115 ? -5.100 -5.791 -11.075 1.00 96.19 115 ALA A N 1
ATOM 933 C CA . ALA A 1 115 ? -5.050 -6.389 -9.746 1.00 96.19 115 ALA A CA 1
ATOM 934 C C . ALA A 1 115 ? -4.563 -5.380 -8.694 1.00 96.19 115 ALA A C 1
ATOM 936 O O . ALA A 1 115 ? -5.164 -5.268 -7.630 1.00 96.19 115 ALA A O 1
ATOM 937 N N . MET A 1 116 ? -3.525 -4.596 -9.002 1.00 96.50 116 MET A N 1
ATOM 938 C CA . MET A 1 116 ? -3.027 -3.552 -8.103 1.00 96.50 116 MET A CA 1
ATOM 939 C C . MET A 1 116 ? -4.052 -2.437 -7.886 1.00 96.50 116 MET A C 1
ATOM 941 O O . MET A 1 116 ? -4.266 -2.040 -6.744 1.00 96.50 116 MET A O 1
ATOM 945 N N . ILE A 1 117 ? -4.734 -1.973 -8.940 1.00 97.69 117 ILE A N 1
ATOM 946 C CA . ILE A 1 117 ? -5.823 -0.989 -8.801 1.00 97.69 117 ILE A CA 1
ATOM 947 C C . ILE A 1 117 ? -6.902 -1.534 -7.860 1.00 97.69 117 ILE A C 1
ATOM 949 O O . ILE A 1 117 ? -7.259 -0.859 -6.898 1.00 97.69 117 ILE A O 1
ATOM 953 N N . ALA A 1 118 ? -7.361 -2.768 -8.084 1.00 98.06 118 ALA A N 1
ATOM 954 C CA . ALA A 1 118 ? -8.380 -3.398 -7.249 1.00 98.06 118 ALA A CA 1
ATOM 955 C C . ALA A 1 118 ? -7.939 -3.511 -5.781 1.00 98.06 118 ALA A C 1
ATOM 957 O O . ALA A 1 118 ? -8.703 -3.157 -4.886 1.00 98.06 118 ALA A O 1
ATOM 958 N N . VAL A 1 119 ? -6.700 -3.947 -5.527 1.00 98.31 119 VAL A N 1
ATOM 959 C CA . VAL A 1 119 ? -6.154 -4.065 -4.166 1.00 98.31 119 VAL A CA 1
ATOM 960 C C . VAL A 1 119 ? -6.053 -2.702 -3.481 1.00 98.31 119 VAL A C 1
ATOM 962 O O . VAL A 1 119 ? -6.441 -2.591 -2.321 1.00 98.31 119 VAL A O 1
ATOM 965 N N . PHE A 1 120 ? -5.594 -1.651 -4.166 1.00 98.56 120 PHE A N 1
ATOM 966 C CA . PHE A 1 120 ? -5.489 -0.314 -3.562 1.00 98.56 120 PHE A CA 1
ATOM 967 C C . PHE A 1 120 ? -6.853 0.311 -3.298 1.00 98.56 120 PHE A C 1
ATOM 969 O O . PHE A 1 120 ? -7.050 0.916 -2.246 1.00 98.56 120 PHE A O 1
ATOM 976 N N . THR A 1 121 ? -7.812 0.124 -4.205 1.00 98.62 121 THR A N 1
ATOM 977 C CA . THR A 1 121 ? -9.200 0.531 -3.978 1.00 98.62 121 THR A CA 1
ATOM 978 C C . THR A 1 121 ? -9.794 -0.208 -2.780 1.00 98.62 121 THR A C 1
ATOM 980 O O . THR A 1 121 ? -10.405 0.419 -1.919 1.00 98.62 121 THR A O 1
ATOM 983 N N . LEU A 1 122 ? -9.574 -1.522 -2.680 1.00 98.56 122 LEU A N 1
ATOM 984 C CA . LEU A 1 122 ? -10.070 -2.322 -1.564 1.00 98.56 122 LEU A CA 1
ATOM 985 C C . LEU A 1 122 ? -9.437 -1.893 -0.236 1.00 98.56 122 LEU A C 1
ATOM 987 O O . LEU A 1 122 ? -10.156 -1.692 0.738 1.00 98.56 122 LEU A O 1
ATOM 991 N N . LEU A 1 123 ? -8.121 -1.680 -0.194 1.00 98.69 123 LEU A N 1
ATOM 992 C CA . LEU A 1 123 ? -7.424 -1.141 0.977 1.00 98.69 123 LEU A CA 1
ATOM 993 C C . LEU A 1 123 ? -7.978 0.229 1.390 1.00 98.69 123 LEU A C 1
ATOM 995 O O . LEU A 1 123 ? -8.299 0.430 2.558 1.00 98.69 123 LEU A O 1
ATOM 999 N N . ALA A 1 124 ? -8.170 1.148 0.441 1.00 98.69 124 ALA A N 1
ATOM 1000 C CA . ALA A 1 124 ? -8.742 2.461 0.729 1.00 98.69 124 ALA A CA 1
ATOM 1001 C C . ALA A 1 124 ? -10.152 2.364 1.339 1.00 98.69 124 ALA A C 1
ATOM 1003 O O . ALA A 1 124 ? -10.425 3.001 2.359 1.00 98.69 124 ALA A O 1
ATOM 1004 N N . ILE A 1 125 ? -11.025 1.538 0.753 1.00 98.62 125 ILE A N 1
ATOM 1005 C CA . ILE A 1 125 ? -12.403 1.344 1.228 1.00 98.62 125 ILE A CA 1
ATOM 1006 C C . ILE A 1 125 ? -12.415 0.678 2.605 1.00 98.62 125 ILE A C 1
ATOM 1008 O O . ILE A 1 125 ? -13.099 1.144 3.510 1.00 98.62 125 ILE A O 1
ATOM 1012 N N . THR A 1 126 ? -11.660 -0.405 2.777 1.00 98.50 126 THR A N 1
ATOM 1013 C CA . THR A 1 126 ? -11.654 -1.193 4.019 1.00 98.50 126 THR A CA 1
ATOM 1014 C C . THR A 1 126 ? -11.132 -0.409 5.221 1.00 98.50 126 THR A C 1
ATOM 1016 O O . THR A 1 126 ? -11.700 -0.553 6.304 1.00 98.50 126 THR A O 1
ATOM 1019 N N . TYR A 1 127 ? -10.129 0.458 5.031 1.00 98.56 127 TYR A N 1
ATOM 1020 C CA . TYR A 1 127 ? -9.665 1.379 6.073 1.00 98.56 127 TYR A CA 1
ATOM 1021 C C . TYR A 1 127 ? -10.669 2.497 6.377 1.00 98.56 127 TYR A C 1
ATOM 1023 O O . TYR A 1 127 ? -10.795 2.888 7.531 1.00 98.56 127 TYR A O 1
ATOM 1031 N N . PHE A 1 128 ? -11.401 3.008 5.381 1.00 98.44 128 PHE A N 1
ATOM 1032 C CA . PHE A 1 128 ? -12.366 4.093 5.598 1.00 98.44 128 PHE A CA 1
ATOM 1033 C C . PHE A 1 128 ? -13.705 3.615 6.174 1.00 98.44 128 PHE A C 1
ATOM 1035 O O . PHE A 1 128 ? -14.403 4.374 6.835 1.00 98.44 128 PHE A O 1
ATOM 1042 N N . MET A 1 129 ? -14.071 2.356 5.937 1.00 97.75 129 MET A N 1
ATOM 1043 C CA . MET A 1 129 ? -15.391 1.820 6.266 1.00 97.75 129 MET A CA 1
ATOM 1044 C C . MET A 1 129 ? -15.809 2.010 7.740 1.00 97.75 129 MET A C 1
ATOM 1046 O O . MET A 1 129 ? -16.931 2.455 7.948 1.00 97.75 129 MET A O 1
ATOM 1050 N N . PRO A 1 130 ? -14.967 1.770 8.764 1.00 97.06 130 PRO A N 1
ATOM 1051 C CA . PRO A 1 130 ? -15.368 1.991 10.160 1.00 97.06 130 PRO A CA 1
ATOM 1052 C C . PRO A 1 130 ? -15.556 3.458 10.555 1.00 97.06 130 PRO A C 1
ATOM 1054 O O . PRO A 1 130 ? -16.093 3.723 11.617 1.00 97.06 130 PRO A O 1
ATOM 1057 N N . VAL A 1 131 ? -15.104 4.412 9.734 1.00 96.94 131 VAL A N 1
ATOM 1058 C CA . VAL A 1 131 ? -15.286 5.852 9.994 1.00 96.94 131 VAL A CA 1
ATOM 1059 C C . VAL A 1 131 ? -16.717 6.299 9.668 1.00 96.94 131 VAL A C 1
ATOM 1061 O O . VAL A 1 131 ? -17.173 7.326 10.161 1.00 96.94 131 VAL A O 1
ATOM 1064 N N . VAL A 1 132 ? -17.425 5.545 8.822 1.00 95.81 132 VAL A N 1
ATOM 1065 C CA . VAL A 1 132 ? -18.767 5.892 8.321 1.00 95.81 132 VAL A CA 1
ATOM 1066 C C . VAL A 1 132 ? -19.867 4.928 8.777 1.00 95.81 132 VAL A C 1
ATOM 1068 O O . VAL A 1 132 ? -21.021 5.113 8.390 1.00 95.81 132 VAL A O 1
ATOM 1071 N N . LEU A 1 133 ? -19.512 3.891 9.542 1.00 91.81 133 LEU A N 1
ATOM 1072 C CA . LEU A 1 133 ? -20.432 2.915 10.138 1.00 91.81 133 LEU A CA 1
ATOM 1073 C C . LEU A 1 133 ? -20.691 3.255 11.604 1.00 91.81 133 LEU A C 1
ATOM 1075 O O . LEU A 1 133 ? -21.853 3.067 12.024 1.00 91.81 133 LEU A O 1
#

Mean predicted aligned error: 2.99 Å

Solvent-accessible surface area (backbone atoms only — not comparable to full-atom values): 6888 Å² total; per-residue (Å²): 110,68,38,52,55,27,30,46,50,28,12,52,54,32,35,50,50,24,59,53,55,75,45,42,54,70,76,69,44,41,71,67,60,51,72,80,49,59,69,67,60,52,51,53,53,50,52,54,53,50,50,50,34,49,50,27,39,50,51,13,48,52,32,54,76,44,30,74,56,50,38,64,43,53,74,65,43,40,53,50,28,50,51,54,13,50,52,26,47,53,49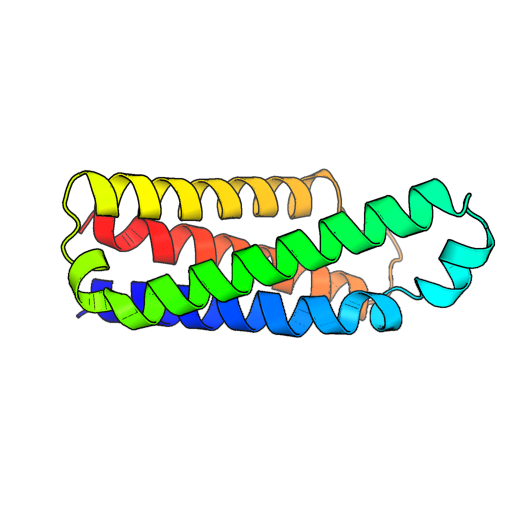,31,50,44,46,63,71,68,61,54,80,60,92,86,61,58,67,67,61,53,52,51,50,54,51,50,41,52,51,24,50,48,39,18,48,24,37,40,47,33,77,79,108

Secondary structure (DSSP, 8-state):
-HHHHHHHHHHHHHHHHHHHHHTHHHHTTHHHHGGGS-HHHHHHHHHHHHHHHHHHHHHHHHHHHTHHHHHS--HHHHHHHHHHHHHHHHHHHHHHHTSPPPTT--HHHHHHHHHHHHHHHHHHHHHHHHHH-

Nearest PDB structures (foldseek):
  8a3k-assembly1_UNK  TM=5.218E-01  e=6.199E+00  synthetic construct